Protein AF-A0A6P3RQ49-F1 (afdb_monomer_lite)

Structure (mmCIF, N/CA/C/O backbone):
data_AF-A0A6P3RQ49-F1
#
_entry.id   AF-A0A6P3RQ49-F1
#
loop_
_atom_site.group_PDB
_atom_site.id
_atom_site.type_symbol
_atom_site.label_atom_id
_atom_site.label_alt_id
_atom_site.label_comp_id
_atom_site.label_asym_id
_atom_site.label_entity_id
_atom_site.label_seq_id
_atom_site.pdbx_PDB_ins_code
_atom_site.Cartn_x
_atom_site.Cartn_y
_atom_site.Cartn_z
_atom_site.occupancy
_atom_site.B_iso_or_equiv
_atom_site.auth_seq_id
_atom_site.auth_comp_id
_atom_site.auth_asym_id
_atom_site.auth_atom_id
_atom_site.pdbx_PDB_model_num
ATOM 1 N N . GLY A 1 1 ? 3.814 -4.273 3.653 1.00 56.88 1 GLY A N 1
ATOM 2 C CA . GLY A 1 1 ? 2.562 -3.669 4.152 1.00 56.88 1 GLY A CA 1
ATOM 3 C C . GLY A 1 1 ? 2.883 -2.409 4.928 1.00 56.88 1 GLY A C 1
ATOM 4 O O . GLY A 1 1 ? 3.753 -2.460 5.783 1.00 56.88 1 GLY A O 1
ATOM 5 N N . GLY A 1 2 ? 2.237 -1.291 4.597 1.00 68.19 2 GLY A N 1
ATOM 6 C CA . GLY A 1 2 ? 2.449 0.017 5.245 1.00 68.19 2 GLY A CA 1
ATOM 7 C C . GLY A 1 2 ? 1.373 1.059 4.906 1.00 68.19 2 GLY A C 1
ATOM 8 O O . GLY A 1 2 ? 1.573 2.247 5.154 1.00 68.19 2 GLY A O 1
ATOM 9 N N . LEU A 1 3 ? 0.270 0.609 4.296 1.00 78.69 3 LEU A N 1
ATOM 10 C CA . LEU A 1 3 ? -0.898 1.410 3.932 1.00 78.69 3 LEU A CA 1
ATOM 11 C C . LEU A 1 3 ? -1.842 1.409 5.131 1.00 78.69 3 LEU A C 1
ATOM 13 O O . LEU A 1 3 ? -2.749 0.590 5.237 1.00 78.69 3 LEU A O 1
ATOM 17 N N . TYR A 1 4 ? -1.538 2.263 6.096 1.00 84.31 4 TYR A N 1
ATOM 18 C CA . TYR A 1 4 ? -2.332 2.389 7.314 1.00 84.31 4 TYR A CA 1
ATOM 19 C C . TYR A 1 4 ? -3.606 3.207 7.052 1.00 84.31 4 TYR A C 1
ATOM 21 O O . TYR A 1 4 ? -4.610 3.033 7.728 1.00 84.31 4 TYR A O 1
ATOM 29 N N . GLU A 1 5 ? -3.588 4.045 6.018 1.00 83.88 5 GLU A N 1
ATOM 30 C CA . GLU A 1 5 ? -4.676 4.923 5.594 1.00 83.88 5 GLU A CA 1
ATOM 31 C C . GLU A 1 5 ? -5.907 4.138 5.135 1.00 83.88 5 GLU A C 1
ATOM 33 O O . GLU A 1 5 ? -7.039 4.515 5.426 1.00 83.88 5 GLU A O 1
ATOM 38 N N . THR A 1 6 ? -5.701 2.999 4.471 1.00 88.50 6 THR A N 1
ATOM 39 C CA . THR A 1 6 ? -6.794 2.165 3.950 1.00 88.50 6 THR A CA 1
ATOM 40 C C . THR A 1 6 ? -7.534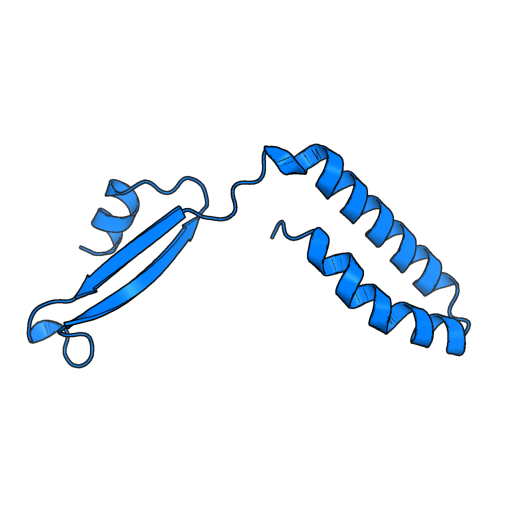 1.407 5.048 1.00 88.50 6 THR A C 1
ATOM 42 O O . THR A 1 6 ? -8.647 0.939 4.830 1.00 88.50 6 THR A O 1
ATOM 45 N N . VAL A 1 7 ? -6.936 1.283 6.237 1.00 90.00 7 VAL A N 1
ATOM 46 C CA . VAL A 1 7 ? -7.537 0.578 7.378 1.00 90.00 7 VAL A CA 1
ATOM 47 C C . VAL A 1 7 ? -8.839 1.258 7.810 1.00 90.00 7 VAL A C 1
ATOM 49 O O . VAL A 1 7 ? -9.819 0.575 8.103 1.00 90.00 7 VAL A O 1
ATOM 52 N N . ASN A 1 8 ? -8.880 2.592 7.780 1.00 92.88 8 ASN A N 1
ATOM 53 C CA . ASN A 1 8 ? -10.072 3.367 8.116 1.00 92.88 8 ASN A CA 1
ATOM 54 C C . ASN A 1 8 ? -11.247 3.079 7.175 1.00 92.88 8 ASN A C 1
ATOM 56 O O . ASN A 1 8 ? -12.363 2.847 7.634 1.00 92.88 8 ASN A O 1
ATOM 60 N N . GLU A 1 9 ? -10.991 3.032 5.866 1.00 93.25 9 GLU A N 1
ATOM 61 C CA . GLU A 1 9 ? -12.042 2.802 4.869 1.00 93.25 9 GLU A CA 1
ATOM 62 C C . GLU A 1 9 ? -12.675 1.414 5.003 1.00 93.25 9 GLU A C 1
ATOM 64 O O . GLU A 1 9 ? -13.886 1.272 4.860 1.00 93.25 9 GLU A O 1
ATOM 69 N N . VAL A 1 10 ? -11.888 0.400 5.373 1.00 93.56 10 VAL A N 1
ATOM 70 C CA . VAL A 1 10 ? -12.422 -0.941 5.654 1.00 93.56 10 VAL A CA 1
ATOM 71 C C . VAL A 1 10 ? -13.289 -0.931 6.914 1.00 93.56 10 VAL A C 1
ATOM 73 O O . VAL A 1 10 ? -14.390 -1.481 6.916 1.00 93.56 10 VAL A O 1
ATOM 76 N N . TYR A 1 11 ? -12.834 -0.290 7.994 1.00 94.94 11 TYR A N 1
ATOM 77 C CA . TYR A 1 11 ? -13.587 -0.299 9.248 1.00 94.94 11 TYR A CA 1
ATOM 78 C C . TYR A 1 11 ? -14.870 0.530 9.211 1.00 94.94 11 TYR A C 1
ATOM 80 O O . TYR A 1 11 ? -15.818 0.155 9.896 1.00 94.94 11 TYR A O 1
ATOM 88 N N . LYS A 1 12 ? -14.965 1.565 8.368 1.00 95.12 12 LYS A N 1
ATOM 89 C CA . LYS A 1 12 ? -16.235 2.272 8.118 1.00 95.12 12 LYS A CA 1
ATOM 90 C C . LYS A 1 12 ? -17.362 1.338 7.667 1.00 95.12 12 LYS A C 1
ATOM 92 O O . LYS A 1 12 ? -18.519 1.613 7.958 1.00 95.12 12 LYS A O 1
ATOM 97 N N . LEU A 1 13 ? -17.036 0.238 6.986 1.00 95.81 13 LEU A N 1
ATOM 98 C CA . LEU A 1 13 ? -18.017 -0.768 6.564 1.00 95.81 13 LEU A CA 1
ATOM 99 C C . LEU A 1 13 ? -18.354 -1.759 7.687 1.00 95.81 13 LEU A C 1
ATOM 101 O O . LEU A 1 13 ? -19.487 -2.217 7.795 1.00 95.81 13 LEU A O 1
ATOM 105 N N . VAL A 1 14 ? -17.371 -2.103 8.522 1.00 95.12 14 VAL A N 1
ATOM 106 C CA . VAL A 1 14 ? -17.507 -3.135 9.564 1.00 95.12 14 VAL A CA 1
ATOM 107 C C . VAL A 1 14 ? -18.175 -2.597 10.831 1.00 95.12 14 VAL A C 1
ATOM 109 O O . VAL A 1 14 ? -18.978 -3.304 11.438 1.00 95.12 14 VAL A O 1
ATOM 112 N N . ILE A 1 15 ? -17.863 -1.363 11.237 1.00 97.69 15 ILE A N 1
ATOM 113 C CA . ILE A 1 15 ? -18.362 -0.754 12.480 1.00 97.69 15 ILE A CA 1
ATOM 114 C C . ILE A 1 15 ? -19.900 -0.766 12.556 1.00 97.69 15 ILE A C 1
ATOM 116 O O . ILE A 1 15 ? -20.404 -1.311 13.539 1.00 97.69 15 ILE A O 1
ATOM 120 N N . PRO A 1 16 ? -20.657 -0.319 11.530 1.00 98.00 16 PRO A N 1
ATOM 121 C CA . PRO A 1 16 ? -22.122 -0.318 11.591 1.00 98.00 16 PRO A CA 1
ATOM 122 C C . PRO A 1 16 ? -22.726 -1.713 11.802 1.00 98.00 16 PRO A C 1
ATOM 124 O O . PRO A 1 16 ? -23.737 -1.868 12.483 1.00 98.00 16 PRO A O 1
ATOM 127 N N . ILE A 1 17 ? -22.090 -2.753 11.251 1.00 97.75 17 ILE A N 1
ATOM 128 C CA . ILE A 1 17 ? -22.531 -4.146 11.410 1.00 97.75 17 ILE A CA 1
ATOM 129 C C . ILE A 1 17 ? -22.333 -4.598 12.862 1.00 97.75 17 ILE A C 1
ATOM 131 O O . ILE A 1 17 ? -23.219 -5.207 13.462 1.00 97.75 17 ILE A O 1
ATOM 135 N N . LEU A 1 18 ? -21.171 -4.292 13.444 1.00 97.19 18 LEU A N 1
ATOM 136 C CA . LEU A 1 18 ? -20.872 -4.645 14.832 1.00 97.19 18 LEU A CA 1
ATOM 137 C C . LEU A 1 18 ? -21.754 -3.874 15.823 1.00 97.19 18 LEU A C 1
ATOM 139 O O . LEU A 1 18 ? -22.180 -4.450 16.825 1.00 97.19 18 LEU A O 1
ATOM 143 N N . GLU A 1 19 ? -22.060 -2.608 15.531 1.00 97.94 19 GLU A N 1
ATOM 144 C CA . GLU A 1 19 ? -23.000 -1.781 16.295 1.00 97.94 19 GLU A CA 1
ATOM 145 C C . GLU A 1 19 ? -24.416 -2.361 16.257 1.00 97.94 19 GLU A C 1
ATOM 147 O O . GLU A 1 19 ? -25.026 -2.550 17.312 1.00 97.94 19 GLU A O 1
ATOM 152 N N . ALA A 1 20 ? -24.912 -2.730 15.070 1.00 98.12 20 ALA A N 1
ATOM 153 C CA . ALA A 1 20 ? -26.221 -3.362 14.910 1.00 98.12 20 ALA A CA 1
ATOM 154 C C . ALA A 1 20 ? -26.331 -4.670 15.712 1.00 98.12 20 ALA A C 1
ATOM 156 O O . ALA A 1 20 ? -27.368 -4.958 16.310 1.00 98.12 20 ALA A O 1
ATOM 157 N N . HIS A 1 21 ? -25.242 -5.439 15.779 1.00 97.69 21 HIS A N 1
ATOM 158 C CA . HIS A 1 21 ? -25.172 -6.686 16.541 1.00 97.69 21 HIS A CA 1
ATOM 159 C C . HIS A 1 21 ? -24.832 -6.493 18.026 1.00 97.69 21 HIS A C 1
ATOM 161 O O . HIS A 1 21 ? -24.816 -7.471 18.773 1.00 97.69 21 HIS A O 1
ATOM 167 N N . ARG A 1 22 ? -24.558 -5.258 18.471 1.00 97.31 22 ARG A N 1
ATOM 168 C CA . ARG A 1 22 ? -24.114 -4.934 19.838 1.00 97.31 22 ARG A CA 1
ATOM 169 C C . ARG A 1 22 ? -22.883 -5.743 20.276 1.00 97.31 22 ARG A C 1
ATOM 171 O O . ARG A 1 22 ? -22.722 -6.071 21.452 1.00 97.31 22 ARG A O 1
ATOM 178 N N . ASP A 1 23 ? -21.995 -6.066 19.334 1.00 97.12 23 ASP A N 1
ATOM 179 C CA . ASP A 1 23 ? -20.763 -6.817 19.604 1.00 97.12 23 ASP A CA 1
ATOM 180 C C . ASP A 1 23 ? -19.660 -5.872 20.110 1.00 97.12 23 ASP A C 1
ATOM 182 O O . ASP A 1 23 ? -18.686 -5.546 19.424 1.00 97.12 23 ASP A O 1
ATOM 186 N N . PHE A 1 24 ? -19.833 -5.400 21.347 1.00 96.25 24 PHE A N 1
ATOM 187 C CA . PHE A 1 24 ? -18.961 -4.390 21.949 1.00 96.25 24 PHE A CA 1
ATOM 188 C C . PHE A 1 24 ? -17.512 -4.859 22.116 1.00 96.25 24 PHE A C 1
ATOM 190 O O . PHE A 1 24 ? -16.594 -4.049 22.029 1.00 96.25 24 PHE A O 1
ATOM 197 N N . ARG A 1 25 ? -17.270 -6.167 22.291 1.00 97.69 25 ARG A N 1
ATOM 198 C CA . ARG A 1 25 ? -15.897 -6.697 22.378 1.00 97.69 25 ARG A CA 1
ATOM 199 C C . ARG A 1 25 ? -15.150 -6.507 21.059 1.00 97.69 25 ARG A C 1
ATOM 201 O O . ARG A 1 25 ? -13.992 -6.083 21.068 1.00 97.69 25 ARG A O 1
ATOM 208 N N . LYS A 1 26 ? -15.797 -6.795 19.923 1.00 97.00 26 LYS A N 1
ATOM 209 C CA . LYS A 1 26 ? -15.187 -6.576 18.604 1.00 97.00 26 LYS A CA 1
ATOM 210 C C . LYS A 1 26 ? -15.085 -5.098 18.249 1.00 97.00 26 LYS A C 1
ATOM 212 O O . LYS A 1 26 ? -14.099 -4.722 17.614 1.00 97.00 26 LYS A O 1
ATOM 217 N N . LEU A 1 27 ? -16.034 -4.267 18.685 1.00 97.38 27 LEU A N 1
ATOM 218 C CA . LEU A 1 27 ? -15.929 -2.810 18.545 1.00 97.38 27 LEU A CA 1
ATOM 219 C C . LEU A 1 27 ? -14.689 -2.274 19.267 1.00 97.38 27 LEU A C 1
ATOM 221 O O . LEU A 1 27 ? -13.881 -1.593 18.640 1.00 97.38 27 LEU A O 1
ATOM 225 N N . THR A 1 28 ? -14.452 -2.667 20.522 1.00 98.06 28 THR A N 1
ATOM 226 C CA . THR A 1 28 ? -13.242 -2.265 21.260 1.00 98.06 28 THR A CA 1
ATOM 227 C C . THR A 1 28 ? -11.965 -2.647 20.510 1.00 98.06 28 THR A C 1
ATOM 229 O O . THR A 1 28 ? -11.089 -1.808 20.311 1.00 98.06 28 THR A O 1
ATOM 232 N N . SER A 1 29 ? -11.863 -3.892 20.027 1.00 97.12 29 SER A N 1
ATOM 233 C CA . SER A 1 29 ? -10.687 -4.332 19.259 1.00 97.12 29 SER A CA 1
ATOM 234 C C . SER A 1 29 ? -10.521 -3.573 17.936 1.00 97.12 29 SER A C 1
ATOM 236 O O . SER A 1 29 ? -9.397 -3.291 17.521 1.00 97.12 29 SER A O 1
ATOM 238 N N . THR A 1 30 ? -11.626 -3.240 17.271 1.00 96.44 30 THR A N 1
ATOM 239 C CA . THR A 1 30 ? -11.634 -2.471 16.021 1.00 96.44 30 THR A CA 1
ATOM 240 C C . THR A 1 30 ? -11.091 -1.061 16.240 1.00 96.44 30 THR A C 1
ATOM 242 O O . THR A 1 30 ? -10.190 -0.631 15.518 1.00 96.44 30 THR A O 1
ATOM 245 N N . HIS A 1 31 ? -11.577 -0.367 17.270 1.00 97.12 31 HIS A N 1
ATOM 246 C CA . HIS A 1 31 ? -11.124 0.984 17.588 1.00 97.12 31 HIS A CA 1
ATOM 247 C C . HIS A 1 31 ? -9.666 1.025 18.066 1.00 97.12 31 HIS A C 1
ATOM 249 O O . HIS A 1 31 ? -8.928 1.910 17.6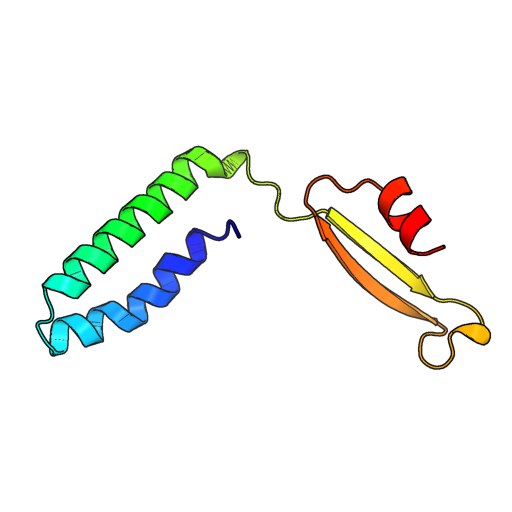41 1.00 97.12 31 HIS A O 1
ATOM 255 N N . ASP A 1 32 ? -9.207 0.040 18.845 1.00 97.50 32 ASP A N 1
ATOM 256 C CA . ASP A 1 32 ? -7.788 -0.090 19.224 1.00 97.50 32 ASP A CA 1
ATOM 257 C C . ASP A 1 32 ? -6.875 -0.248 17.990 1.00 97.50 32 ASP A C 1
ATOM 259 O O . ASP A 1 32 ? -5.828 0.394 17.875 1.00 97.50 32 ASP A O 1
ATOM 263 N N . LYS A 1 33 ? -7.292 -1.049 17.001 1.00 95.50 33 LYS A N 1
ATOM 264 C CA . LYS A 1 33 ? -6.548 -1.197 15.739 1.00 95.50 33 LYS A CA 1
ATOM 265 C C . LYS A 1 33 ? -6.547 0.086 14.907 1.00 95.50 33 LYS A C 1
ATOM 267 O O . LYS A 1 33 ? -5.521 0.398 14.304 1.00 95.50 33 LYS A O 1
ATOM 272 N N . LEU A 1 34 ? -7.661 0.822 14.870 1.00 96.06 34 LEU A N 1
ATOM 273 C CA . LEU A 1 34 ? -7.747 2.121 14.193 1.00 96.06 34 LEU A CA 1
ATOM 274 C C . LEU A 1 34 ? -6.816 3.152 14.828 1.00 96.06 34 LEU A C 1
ATOM 276 O O . LEU A 1 34 ? -6.064 3.804 14.108 1.00 96.06 34 LEU A O 1
ATOM 280 N N . GLN A 1 35 ? -6.809 3.248 16.159 1.00 96.06 35 GLN A N 1
ATOM 281 C CA . GLN A 1 35 ? -5.898 4.125 16.890 1.00 96.06 35 GLN A CA 1
ATOM 282 C C . GLN A 1 35 ? -4.442 3.839 16.503 1.00 96.06 35 GLN A C 1
ATOM 284 O O . GLN A 1 35 ? -3.745 4.721 16.008 1.00 96.06 35 GLN A O 1
ATOM 289 N N . LYS A 1 36 ? -4.017 2.572 16.597 1.00 94.19 36 LYS A N 1
ATOM 290 C CA . LYS A 1 36 ? -2.658 2.144 16.223 1.00 94.19 36 LYS A CA 1
ATOM 291 C C . LYS A 1 36 ? -2.313 2.436 14.760 1.00 94.19 36 LYS A C 1
ATOM 293 O O . LYS A 1 36 ? -1.154 2.722 14.444 1.00 94.19 36 LYS A O 1
ATOM 298 N N . ALA A 1 37 ? -3.289 2.342 13.855 1.00 92.06 37 ALA A N 1
ATOM 299 C CA . ALA A 1 37 ? -3.100 2.682 12.448 1.00 92.06 37 ALA A CA 1
ATOM 300 C C . ALA A 1 37 ? -2.865 4.189 12.264 1.00 92.06 37 ALA A C 1
ATOM 302 O O . ALA A 1 37 ? -1.901 4.565 11.598 1.00 92.06 37 ALA A O 1
ATOM 303 N N . PHE A 1 38 ? -3.672 5.046 12.895 1.00 92.88 38 PHE A N 1
ATOM 304 C CA . PHE A 1 38 ? -3.487 6.499 12.842 1.00 92.88 38 PHE A CA 1
ATOM 305 C C . PHE A 1 38 ? -2.175 6.943 13.490 1.00 92.88 38 PHE A C 1
ATOM 307 O O . PHE A 1 38 ? -1.429 7.710 12.879 1.00 92.88 38 PHE A O 1
ATOM 314 N N . ASP A 1 39 ? -1.815 6.373 14.639 1.00 93.12 39 ASP A N 1
ATOM 315 C CA . ASP A 1 39 ? -0.516 6.621 15.271 1.00 93.12 39 ASP A CA 1
ATOM 316 C C . ASP A 1 39 ? 0.637 6.231 14.337 1.00 93.12 39 ASP A C 1
ATOM 318 O O . ASP A 1 39 ? 1.633 6.949 14.211 1.00 93.12 39 ASP A O 1
ATOM 322 N N . SER A 1 40 ? 0.498 5.115 13.613 1.00 89.69 40 SER A N 1
ATOM 323 C CA . SER A 1 40 ? 1.486 4.685 12.618 1.00 89.69 40 SER A CA 1
ATOM 324 C C . SER A 1 40 ? 1.590 5.652 11.434 1.00 89.69 40 SER A C 1
ATOM 326 O O . SER A 1 40 ? 2.694 5.863 10.934 1.00 89.69 40 SER A O 1
ATOM 328 N N . ILE A 1 41 ? 0.487 6.266 10.993 1.00 87.94 41 ILE A N 1
ATOM 329 C CA . ILE A 1 41 ? 0.501 7.294 9.935 1.00 87.94 41 ILE A CA 1
ATOM 330 C C . ILE A 1 41 ? 1.257 8.531 10.412 1.00 87.94 41 ILE A C 1
ATOM 332 O O . ILE A 1 41 ? 2.136 9.014 9.703 1.00 87.94 41 ILE A O 1
ATOM 336 N N . ILE A 1 42 ? 0.966 9.011 11.621 1.00 88.69 42 ILE A N 1
ATOM 337 C CA . ILE A 1 42 ? 1.605 10.206 12.184 1.00 88.69 42 ILE A CA 1
ATOM 338 C C . ILE A 1 42 ? 3.108 9.970 12.367 1.00 88.69 42 ILE A C 1
ATOM 340 O O . ILE A 1 42 ? 3.937 10.764 11.925 1.00 88.69 42 ILE A O 1
ATOM 344 N N . THR A 1 43 ? 3.474 8.845 12.981 1.00 86.69 43 THR A N 1
ATOM 345 C CA . THR A 1 43 ? 4.867 8.550 13.350 1.00 86.69 43 THR A CA 1
ATOM 346 C C . THR A 1 43 ? 5.732 8.122 12.167 1.00 86.69 43 THR A C 1
ATOM 348 O O . THR A 1 43 ? 6.922 8.443 12.124 1.00 86.69 43 THR A O 1
ATOM 351 N N . LYS A 1 44 ? 5.167 7.398 11.193 1.00 80.12 44 LYS A N 1
ATOM 352 C CA . LYS A 1 44 ? 5.922 6.826 10.064 1.00 80.12 44 LYS A CA 1
ATOM 353 C C . LYS A 1 44 ? 5.657 7.532 8.739 1.00 80.12 44 LYS A C 1
ATOM 355 O O . LYS A 1 44 ? 6.353 7.232 7.774 1.00 80.12 44 LYS A O 1
ATOM 360 N N . GLY A 1 45 ? 4.708 8.467 8.676 1.00 69.75 45 GLY A N 1
ATOM 361 C CA . GLY A 1 45 ? 4.222 9.101 7.446 1.00 69.75 45 GLY A CA 1
ATOM 362 C C . GLY A 1 45 ? 5.327 9.503 6.472 1.00 69.75 45 GLY A C 1
ATOM 363 O O . GLY A 1 45 ? 5.310 9.062 5.327 1.00 69.75 45 GLY A O 1
ATOM 364 N N . HIS A 1 46 ? 6.334 10.222 6.971 1.00 68.00 46 HIS A N 1
ATOM 365 C CA . HIS A 1 46 ? 7.443 10.777 6.185 1.00 68.00 46 HIS A CA 1
ATOM 366 C C . HIS A 1 46 ? 8.622 9.815 5.947 1.00 68.00 46 HIS A C 1
ATOM 368 O O . HIS A 1 46 ? 9.536 10.149 5.201 1.00 68.00 46 HIS A O 1
ATOM 374 N N . LYS A 1 47 ? 8.643 8.636 6.584 1.00 76.56 47 LYS A N 1
ATOM 375 C CA . LYS A 1 47 ? 9.752 7.661 6.493 1.00 76.56 47 LYS A CA 1
ATOM 376 C C . LYS A 1 47 ? 9.372 6.383 5.740 1.00 76.56 47 LYS A C 1
ATOM 378 O O . LYS A 1 47 ? 10.176 5.457 5.650 1.00 76.56 47 LYS A O 1
ATOM 383 N N . ARG A 1 48 ? 8.138 6.289 5.235 1.00 81.25 48 ARG A N 1
ATOM 384 C CA . ARG A 1 48 ? 7.660 5.113 4.500 1.00 81.25 48 ARG A CA 1
ATOM 385 C C . ARG A 1 48 ? 8.102 5.189 3.046 1.00 81.25 48 ARG A C 1
ATOM 387 O O . ARG A 1 48 ? 7.692 6.075 2.309 1.00 81.25 48 ARG A O 1
ATOM 394 N N . MET A 1 49 ? 8.877 4.196 2.637 1.00 83.50 49 MET A N 1
ATOM 395 C CA . MET A 1 49 ? 9.221 3.960 1.242 1.00 83.50 49 MET A CA 1
ATOM 396 C C . MET A 1 49 ? 8.296 2.844 0.724 1.00 83.50 49 MET A C 1
ATOM 398 O O . MET A 1 49 ? 8.279 1.744 1.278 1.00 83.50 49 MET A O 1
ATOM 402 N N . PHE A 1 50 ? 7.486 3.126 -0.302 1.00 85.44 50 PHE A N 1
ATOM 403 C CA . PHE A 1 50 ? 6.427 2.217 -0.788 1.00 85.44 50 PHE A CA 1
ATOM 404 C C . PHE A 1 50 ? 6.786 1.400 -2.031 1.00 85.44 50 PHE A C 1
ATOM 406 O O . PHE A 1 50 ? 5.987 0.571 -2.480 1.00 85.44 50 PHE A O 1
ATOM 413 N N . GLY A 1 51 ? 7.970 1.641 -2.575 1.00 90.88 51 GLY A N 1
ATOM 414 C CA . GLY A 1 51 ? 8.468 0.984 -3.768 1.00 90.88 51 GLY A CA 1
ATOM 415 C C . GLY A 1 51 ? 9.301 1.935 -4.610 1.00 90.88 51 GLY A C 1
ATOM 416 O O . GLY A 1 51 ? 9.159 3.154 -4.504 1.00 90.88 51 GLY A O 1
ATOM 417 N N . THR A 1 52 ? 10.147 1.364 -5.451 1.00 93.31 52 THR A N 1
ATOM 418 C CA . THR A 1 52 ? 10.752 2.057 -6.591 1.00 93.31 52 THR A CA 1
ATOM 419 C C . THR A 1 52 ? 10.080 1.544 -7.863 1.00 93.31 52 THR A C 1
ATOM 421 O O . THR A 1 52 ? 9.616 0.407 -7.896 1.00 93.31 52 THR A O 1
ATOM 424 N N . TYR A 1 53 ? 9.963 2.381 -8.892 1.00 95.31 53 TYR A N 1
ATOM 425 C CA . TYR A 1 53 ? 9.283 2.013 -10.133 1.00 95.31 53 TYR A CA 1
ATOM 426 C C . TYR A 1 53 ? 10.252 2.086 -11.306 1.00 95.31 53 TYR A C 1
ATOM 428 O O . TYR A 1 53 ? 10.968 3.076 -11.454 1.00 95.31 53 TYR A O 1
ATOM 436 N N . PHE A 1 54 ? 10.239 1.054 -12.145 1.00 96.31 54 PHE A N 1
ATOM 437 C CA . PHE A 1 54 ? 11.061 0.967 -13.348 1.00 96.31 54 PHE A CA 1
ATOM 438 C C . PHE A 1 54 ? 10.182 0.675 -14.558 1.00 96.31 54 PHE A C 1
ATOM 440 O O . PHE A 1 54 ? 9.287 -0.167 -14.492 1.00 96.31 54 PHE A O 1
ATOM 447 N N . ARG A 1 55 ? 10.440 1.355 -15.677 1.00 97.06 55 ARG A N 1
ATOM 448 C CA . ARG A 1 55 ? 9.861 0.968 -16.964 1.00 97.06 55 ARG A CA 1
ATOM 449 C C . ARG A 1 55 ? 10.740 -0.121 -17.568 1.00 97.06 55 ARG A C 1
ATOM 451 O O . ARG A 1 55 ? 11.914 0.133 -17.824 1.00 97.06 55 ARG A O 1
ATOM 458 N N . VAL A 1 56 ? 10.163 -1.290 -17.806 1.00 96.62 56 VAL A N 1
ATOM 459 C CA . VAL A 1 56 ? 10.836 -2.438 -18.423 1.00 96.62 56 VAL A CA 1
ATOM 460 C C . VAL A 1 56 ? 10.180 -2.694 -19.770 1.00 96.62 56 VAL A C 1
ATOM 462 O O . VAL A 1 56 ? 8.953 -2.716 -19.864 1.00 96.62 56 VAL A O 1
ATOM 465 N N . ALA A 1 57 ? 10.999 -2.832 -20.806 1.00 96.31 57 ALA A N 1
ATOM 466 C CA . ALA A 1 57 ? 10.557 -3.081 -22.168 1.00 96.31 57 ALA A CA 1
ATOM 467 C C . ALA A 1 57 ? 11.326 -4.277 -22.727 1.00 96.31 57 ALA A C 1
ATOM 469 O O . ALA A 1 57 ? 12.542 -4.359 -22.541 1.00 96.31 57 ALA A O 1
ATOM 470 N N . PHE A 1 58 ? 10.616 -5.182 -23.390 1.00 96.50 58 PHE A N 1
ATOM 471 C CA . PHE A 1 58 ? 11.189 -6.382 -23.987 1.00 96.50 58 PHE A CA 1
ATOM 472 C C . PHE A 1 58 ? 11.271 -6.200 -25.502 1.00 96.50 58 PHE A C 1
ATOM 474 O O . PHE A 1 58 ? 10.326 -5.711 -26.116 1.00 96.50 58 PHE A O 1
ATOM 481 N N . TYR A 1 59 ? 12.411 -6.563 -26.093 1.00 96.12 59 TYR A N 1
ATOM 482 C CA . TYR A 1 59 ? 12.644 -6.429 -27.532 1.00 96.12 59 TYR A CA 1
ATOM 483 C C . TYR A 1 59 ? 13.364 -7.652 -28.088 1.00 96.12 59 TYR A C 1
ATOM 485 O O . TYR A 1 59 ? 14.401 -8.070 -27.567 1.00 96.12 59 TYR A O 1
ATOM 493 N N . GLY A 1 60 ? 12.846 -8.174 -29.193 1.00 96.31 60 GLY A N 1
ATOM 494 C CA . GLY A 1 60 ? 13.395 -9.283 -29.953 1.00 96.31 60 GLY A CA 1
ATOM 495 C C . GLY A 1 60 ? 12.485 -10.507 -29.943 1.00 96.31 60 GLY A C 1
ATOM 496 O O . GLY A 1 60 ? 11.938 -10.899 -28.914 1.00 96.31 60 GLY A O 1
ATOM 497 N N . SER A 1 61 ? 12.437 -11.199 -31.081 1.00 93.94 61 SER A N 1
ATOM 498 C CA . SER A 1 61 ? 11.549 -12.345 -31.324 1.00 93.94 61 SER A CA 1
ATOM 499 C C . SER A 1 61 ? 11.688 -13.508 -30.331 1.00 93.94 61 SER A C 1
ATOM 501 O O . SER A 1 61 ? 10.772 -14.316 -30.195 1.00 93.94 61 SER A O 1
ATOM 503 N N . LYS A 1 62 ? 12.806 -13.591 -29.595 1.00 95.06 62 LYS A N 1
ATOM 504 C CA . LYS A 1 62 ? 13.002 -14.558 -28.500 1.00 95.06 62 LYS A CA 1
ATOM 505 C C . LYS A 1 62 ? 12.020 -14.366 -27.338 1.00 95.06 62 LYS A C 1
ATOM 507 O O . LYS A 1 62 ? 11.815 -15.308 -26.580 1.00 95.06 62 LYS A O 1
ATOM 512 N N . PHE A 1 63 ? 11.434 -13.178 -27.199 1.00 92.75 63 PHE A N 1
ATOM 513 C CA . PHE A 1 63 ? 10.474 -12.848 -26.147 1.00 92.75 63 PHE A CA 1
ATOM 514 C C . PHE A 1 63 ? 9.022 -13.219 -26.498 1.00 92.75 63 PHE A C 1
ATOM 516 O O . PHE A 1 63 ? 8.154 -13.114 -25.633 1.00 92.75 63 PHE A O 1
ATOM 523 N N . GLY A 1 64 ? 8.748 -13.708 -27.714 1.00 95.81 64 GLY A N 1
ATOM 524 C CA . GLY A 1 64 ? 7.408 -14.146 -28.119 1.00 95.81 64 GLY A CA 1
ATOM 525 C C . GLY A 1 64 ? 6.372 -13.032 -27.953 1.00 95.81 64 GLY A C 1
ATOM 526 O O . GLY A 1 64 ? 6.591 -11.917 -28.413 1.00 95.81 64 GLY A O 1
ATOM 527 N N . ASP A 1 65 ? 5.281 -13.312 -27.241 1.00 95.81 65 ASP A N 1
ATOM 528 C CA . ASP A 1 65 ? 4.193 -12.350 -26.993 1.00 95.81 65 ASP A CA 1
ATOM 529 C C . ASP A 1 65 ? 4.621 -11.115 -26.180 1.00 95.81 65 ASP A C 1
ATOM 531 O O . ASP A 1 65 ? 3.888 -10.129 -26.110 1.00 95.81 65 ASP A O 1
ATOM 535 N N . LEU A 1 66 ? 5.792 -11.166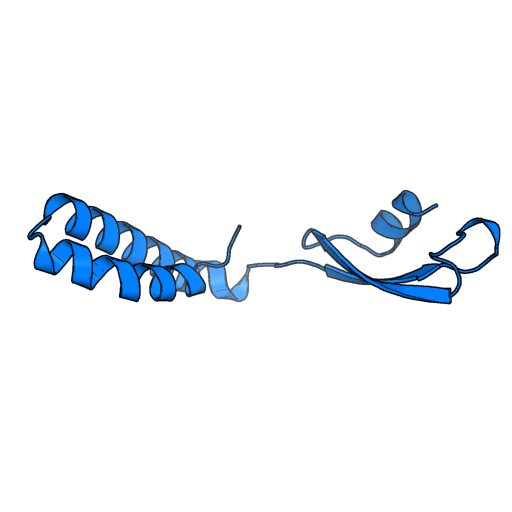 -25.538 1.00 94.44 66 LEU A N 1
ATOM 536 C CA . LEU A 1 66 ? 6.354 -10.028 -24.819 1.00 94.44 66 LEU A CA 1
ATOM 537 C C . LEU A 1 66 ? 7.144 -9.084 -25.732 1.00 94.44 66 LEU A C 1
ATOM 539 O O . LEU A 1 66 ? 7.497 -8.000 -25.275 1.00 94.44 66 LEU A O 1
ATOM 543 N N . ASP A 1 67 ? 7.429 -9.451 -26.984 1.00 96.75 67 ASP A N 1
ATOM 544 C CA . ASP A 1 67 ? 8.136 -8.562 -27.908 1.00 96.75 67 ASP A CA 1
ATOM 545 C C . ASP A 1 67 ? 7.378 -7.234 -28.078 1.00 96.75 67 ASP A C 1
ATOM 547 O O . ASP A 1 67 ? 6.151 -7.196 -28.187 1.00 96.75 67 ASP A O 1
ATOM 551 N N . GLU A 1 68 ? 8.128 -6.135 -28.017 1.00 95.50 68 GLU A N 1
ATOM 552 C CA . GLU A 1 68 ? 7.653 -4.746 -28.023 1.00 95.50 68 GLU A CA 1
ATOM 553 C C . GLU A 1 68 ? 6.718 -4.355 -26.858 1.00 95.50 68 GLU A C 1
ATOM 555 O O . GLU A 1 68 ? 6.228 -3.221 -26.801 1.00 95.50 68 GLU A O 1
ATOM 560 N N . GLN A 1 69 ? 6.500 -5.238 -25.876 1.00 97.50 69 GLN A N 1
ATOM 561 C CA . GLN A 1 69 ? 5.680 -4.935 -24.704 1.00 97.50 69 GLN A CA 1
ATOM 562 C C . GLN A 1 69 ? 6.449 -4.114 -23.667 1.00 97.50 69 GLN A C 1
ATOM 564 O O . GLN A 1 69 ? 7.648 -4.298 -23.429 1.00 97.50 69 GLN A O 1
ATOM 569 N N . GLN A 1 70 ? 5.725 -3.214 -22.998 1.00 96.94 70 GLN A N 1
ATOM 570 C CA . GLN A 1 70 ? 6.257 -2.341 -21.956 1.00 96.94 70 GLN A CA 1
ATOM 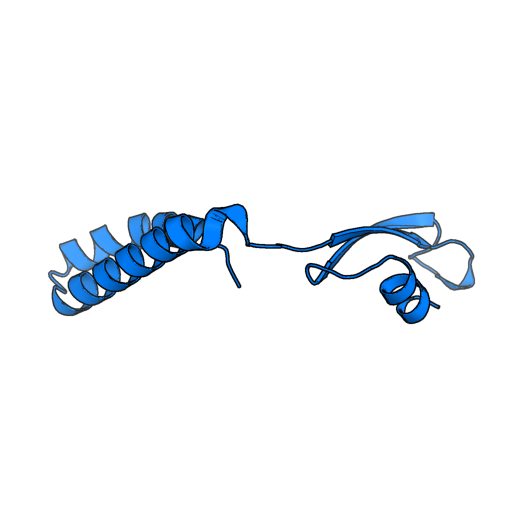571 C C . GLN A 1 70 ? 5.423 -2.444 -20.688 1.00 96.94 70 GLN A C 1
ATOM 573 O O . GLN A 1 70 ? 4.194 -2.445 -20.719 1.00 96.94 70 GLN A O 1
ATOM 578 N N . PHE A 1 71 ? 6.108 -2.447 -19.553 1.00 96.94 71 PHE A N 1
ATOM 579 C CA . PHE A 1 71 ? 5.495 -2.610 -18.246 1.00 96.94 71 PHE A CA 1
ATOM 580 C C . PHE A 1 71 ? 6.103 -1.643 -17.236 1.00 96.94 71 PHE A C 1
ATOM 582 O O . PHE A 1 71 ? 7.259 -1.225 -17.345 1.00 96.94 71 PHE A O 1
ATOM 589 N N . VAL A 1 72 ? 5.325 -1.334 -16.202 1.00 97.25 72 VAL A N 1
ATOM 590 C CA . VAL A 1 72 ? 5.812 -0.640 -15.009 1.00 97.25 72 VAL A CA 1
ATOM 591 C C . VAL A 1 72 ? 6.030 -1.676 -13.916 1.00 97.25 72 VAL A C 1
ATOM 593 O O . VAL A 1 72 ? 5.079 -2.229 -13.365 1.00 97.25 72 VAL A O 1
ATOM 596 N N . TYR A 1 73 ? 7.293 -1.936 -13.601 1.00 95.19 73 TYR A N 1
ATOM 597 C CA . TYR A 1 73 ? 7.696 -2.858 -12.551 1.00 95.19 73 TYR A CA 1
ATOM 598 C C . TYR A 1 73 ? 7.735 -2.099 -11.229 1.00 95.19 73 TYR A C 1
ATOM 600 O O . TYR A 1 73 ? 8.404 -1.069 -11.112 1.00 95.19 73 TYR A O 1
ATOM 608 N N . LYS A 1 74 ? 7.002 -2.604 -10.235 1.00 94.75 74 LYS A N 1
ATOM 609 C CA . LYS A 1 74 ? 7.038 -2.097 -8.865 1.00 94.75 74 LYS A CA 1
ATOM 610 C C . LYS A 1 74 ? 7.993 -2.949 -8.039 1.00 94.75 74 LYS A C 1
ATOM 612 O O . LYS A 1 74 ? 7.698 -4.100 -7.736 1.00 94.75 74 LYS A O 1
ATOM 617 N N . GLU A 1 75 ? 9.087 -2.340 -7.618 1.00 93.56 75 GLU A N 1
ATOM 618 C CA . GLU A 1 75 ? 10.143 -2.966 -6.835 1.00 93.56 75 GLU A CA 1
ATOM 619 C C . GLU A 1 75 ? 10.040 -2.635 -5.344 1.00 93.56 75 GLU A C 1
ATOM 621 O O . GLU A 1 75 ? 9.377 -1.660 -4.965 1.00 93.56 75 GLU A O 1
ATOM 626 N N . PRO A 1 76 ? 10.711 -3.409 -4.471 1.00 88.06 76 PRO A N 1
ATOM 627 C CA . PRO A 1 76 ? 10.949 -3.015 -3.093 1.00 88.06 76 PRO A CA 1
ATOM 628 C C . PRO A 1 76 ? 11.569 -1.618 -2.978 1.00 88.06 76 PRO A C 1
ATOM 630 O O . PRO A 1 76 ? 12.104 -1.026 -3.910 1.00 88.06 76 PRO A O 1
ATOM 633 N N . ALA A 1 77 ? 11.440 -1.042 -1.792 1.00 80.38 77 ALA A N 1
ATOM 634 C CA . AL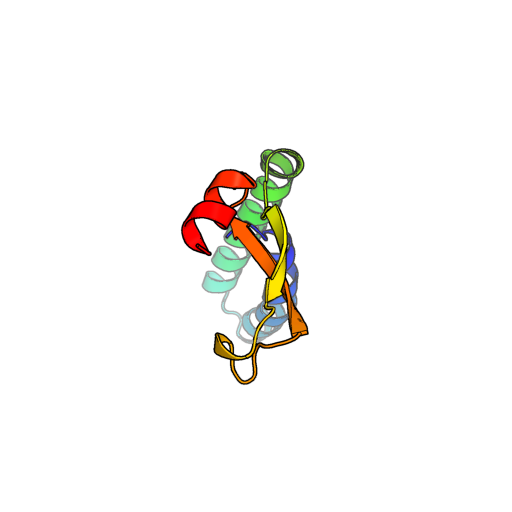A A 1 77 ? 11.404 0.403 -1.650 1.00 80.38 77 ALA A CA 1
ATOM 635 C C . ALA A 1 77 ? 12.708 1.168 -1.932 1.00 80.38 77 ALA A C 1
ATOM 637 O O . ALA A 1 77 ? 12.652 2.372 -2.165 1.00 80.38 77 ALA A O 1
ATOM 638 N N . ILE A 1 78 ? 13.856 0.495 -1.873 1.00 84.12 78 ILE A N 1
ATOM 639 C CA . ILE A 1 78 ? 15.183 1.096 -2.090 1.00 84.12 78 ILE A CA 1
ATOM 640 C C . ILE A 1 78 ? 15.926 0.320 -3.193 1.00 84.12 78 ILE A C 1
ATOM 642 O O . ILE A 1 78 ? 17.150 0.338 -3.261 1.00 84.12 78 ILE A O 1
ATOM 646 N N . THR A 1 79 ? 15.200 -0.385 -4.061 1.00 91.31 79 THR A N 1
ATOM 647 C CA . THR A 1 79 ? 15.819 -1.133 -5.156 1.00 91.31 79 THR A CA 1
ATOM 648 C C . THR A 1 79 ? 16.419 -0.168 -6.169 1.00 91.31 79 THR A C 1
ATOM 650 O O . THR A 1 79 ? 15.733 0.709 -6.696 1.00 91.31 79 THR A O 1
ATOM 653 N N . LYS A 1 80 ? 17.712 -0.326 -6.452 1.00 91.88 80 LYS A N 1
ATOM 654 C CA . LYS A 1 80 ? 18.429 0.484 -7.441 1.00 91.88 80 LYS A CA 1
ATOM 655 C C . LYS A 1 80 ? 18.389 -0.160 -8.824 1.00 91.88 80 LYS A C 1
ATOM 657 O O . LYS A 1 80 ? 18.218 -1.367 -8.964 1.00 91.88 80 LYS A O 1
ATOM 662 N N . LEU A 1 81 ? 18.632 0.656 -9.852 1.00 91.19 81 LEU A N 1
ATOM 663 C CA . LEU A 1 81 ? 18.647 0.208 -11.248 1.00 91.19 81 LEU A CA 1
ATOM 664 C C . LEU A 1 81 ? 19.561 -1.013 -11.503 1.00 91.19 81 LEU A C 1
ATOM 666 O O . LEU A 1 81 ? 19.105 -1.932 -12.177 1.00 91.19 81 LEU A O 1
ATOM 670 N N . PRO A 1 82 ? 20.790 -1.098 -10.950 1.00 93.12 82 PRO A N 1
ATOM 671 C CA . PRO A 1 82 ? 21.635 -2.271 -11.175 1.00 93.12 82 PRO A CA 1
ATOM 672 C C . PRO A 1 82 ? 21.046 -3.567 -10.603 1.00 93.12 82 PRO A C 1
ATOM 674 O O . PRO A 1 82 ? 21.230 -4.628 -11.185 1.00 93.12 82 PRO A O 1
ATOM 677 N N . GLU A 1 83 ? 20.310 -3.490 -9.489 1.00 92.94 83 GLU A N 1
ATOM 678 C CA . GLU A 1 83 ? 19.726 -4.666 -8.832 1.00 92.94 83 GLU A CA 1
ATOM 679 C C . GLU A 1 83 ? 18.602 -5.288 -9.667 1.00 92.94 83 GLU A C 1
ATOM 681 O O . GLU A 1 83 ? 18.510 -6.510 -9.766 1.00 92.94 83 GLU A O 1
ATOM 686 N N . ILE A 1 84 ? 17.745 -4.457 -10.272 1.00 92.25 84 ILE A N 1
ATOM 687 C CA . ILE A 1 84 ? 16.694 -4.945 -11.174 1.00 92.25 84 ILE A CA 1
ATOM 688 C C . ILE A 1 84 ? 17.275 -5.364 -12.528 1.00 92.25 84 ILE A C 1
ATOM 690 O O . ILE A 1 84 ? 16.859 -6.393 -13.048 1.00 92.25 84 ILE A O 1
ATOM 694 N N . SER A 1 85 ? 18.255 -4.630 -13.068 1.00 90.81 85 SER A N 1
ATOM 695 C CA . SER A 1 85 ? 18.905 -4.977 -14.341 1.00 90.81 85 SER A CA 1
ATOM 696 C C . SER A 1 85 ? 19.524 -6.369 -14.276 1.00 90.81 85 SER A C 1
ATOM 698 O O . SER A 1 85 ? 19.200 -7.212 -15.099 1.00 90.81 85 SER A O 1
ATOM 700 N N . HIS A 1 86 ? 20.316 -6.647 -13.237 1.00 92.56 86 HIS A N 1
ATOM 701 C CA . HIS A 1 86 ? 20.964 -7.946 -13.062 1.00 92.56 86 HIS A CA 1
ATOM 702 C C . HIS A 1 86 ? 19.974 -9.109 -12.886 1.00 92.56 86 HIS A C 1
ATOM 704 O O . HIS A 1 86 ? 20.297 -10.249 -13.189 1.00 92.56 86 HIS A O 1
ATOM 710 N N . ARG A 1 87 ? 18.763 -8.843 -12.380 1.00 92.75 87 ARG A N 1
ATOM 711 C CA . ARG A 1 87 ? 17.717 -9.867 -12.241 1.00 92.75 87 ARG A CA 1
ATOM 712 C C . ARG A 1 87 ? 16.944 -10.119 -13.542 1.00 92.75 87 ARG A C 1
ATOM 714 O O . ARG A 1 87 ? 16.279 -11.146 -13.644 1.00 92.75 87 ARG A O 1
ATOM 721 N N . LEU A 1 88 ? 16.949 -9.158 -14.465 1.00 88.31 88 LEU A N 1
ATOM 722 C CA . LEU A 1 88 ? 16.254 -9.236 -15.755 1.00 88.31 88 LEU A CA 1
ATOM 723 C C . LEU A 1 88 ? 17.163 -9.695 -16.906 1.00 88.31 88 LEU A C 1
ATOM 725 O O . LEU A 1 88 ? 16.635 -10.033 -17.964 1.00 88.31 88 LEU A O 1
ATOM 729 N N . GLU A 1 89 ? 18.483 -9.667 -16.705 1.00 82.56 89 GLU A N 1
ATOM 730 C CA . GLU A 1 89 ? 19.492 -10.308 -17.565 1.00 82.56 89 GLU A CA 1
ATOM 731 C C . GLU A 1 89 ? 19.364 -11.838 -17.561 1.00 82.56 89 GLU A C 1
ATOM 733 O O . GLU A 1 89 ? 19.496 -12.422 -18.662 1.00 82.56 89 GLU A O 1
#

pLDDT: mean 91.7, std 7.62, range [56.88, 98.12]

Seq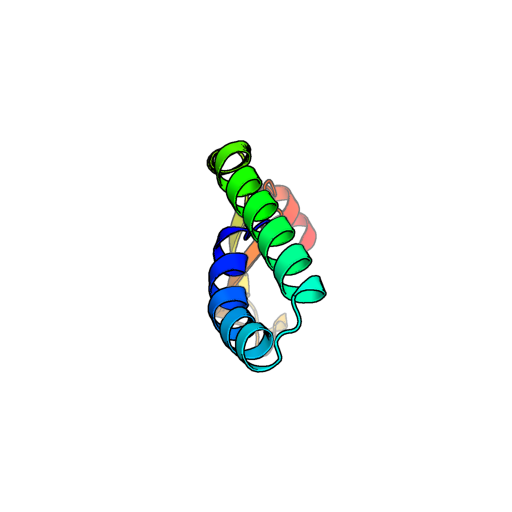uence (89 aa):
GGLYETVNEVYKLVIPILEAHRDFRKLTSTHDKLQKAFDSIITKGHKRMFGTYFRVAFYGSKFGDLDEQQFVYKEPAITKLPEISHRLE

Radius of gyration: 21.13 Å; chains: 1; bounding box: 48×25×54 Å

Foldseek 3Di:
DQPLVVLVVVVVVVVVVCVVVVVVVVVVVSVVSNVVSVVSCVVCVVPDQPFDWDKDADDDCVVPVRHRPIDIDTHPRPDDPVNVVVVVD

Organism: Pteropus vampyrus (NCBI:txid132908)

Secondary structure (DSSP, 8-state):
----HHHHHHHHHHHHHHHHTT-HHHHHHHHHHHHHHHHHHHHHGGG----EEEEEE--SGGGGGGTT-EEEEEE-TT--HHHHHHHH-

InterPro domains:
  IPR026791 Dedicator of cytokinesis [PTHR23317] (2-89)
  IPR027357 DOCKER domain [PS51651] (1-89)
  IPR043161 Dedicator of cytokinesis, C-terminal, lobe A [G3DSA:1.25.40.410] (1-47)
  IPR046769 DOCKER, Lobe A [PF06920] (2-42)